Protein AF-A0A382K0E3-F1 (afdb_monomer)

Structure (mmCIF, N/CA/C/O backbone):
data_AF-A0A382K0E3-F1
#
_entry.id   AF-A0A382K0E3-F1
#
loop_
_atom_site.group_PDB
_atom_site.id
_atom_site.type_symbol
_atom_site.label_atom_id
_atom_site.label_alt_id
_atom_site.label_comp_id
_atom_site.label_asym_id
_atom_site.label_entity_id
_atom_site.label_seq_id
_atom_site.pdbx_PDB_ins_code
_atom_site.Cartn_x
_atom_site.Cartn_y
_atom_site.Cartn_z
_atom_site.occupancy
_atom_site.B_iso_or_equiv
_atom_site.auth_seq_id
_atom_site.auth_comp_id
_atom_site.auth_asym_id
_atom_site.auth_atom_id
_atom_site.pdbx_PDB_model_num
ATOM 1 N N . MET A 1 1 ? 30.275 -26.459 -47.313 1.00 46.84 1 MET A N 1
ATOM 2 C CA . MET A 1 1 ? 29.151 -26.748 -46.391 1.00 46.84 1 MET A CA 1
ATOM 3 C C . MET A 1 1 ? 29.326 -26.043 -45.025 1.00 46.84 1 MET A C 1
ATOM 5 O O . MET A 1 1 ? 29.072 -26.650 -44.002 1.00 46.84 1 MET A O 1
ATOM 9 N N . PHE A 1 2 ? 29.728 -24.755 -44.981 1.00 50.00 2 PHE A N 1
ATOM 10 C CA . PHE A 1 2 ? 30.140 -24.066 -43.729 1.00 50.00 2 PHE A CA 1
ATOM 11 C C . PHE A 1 2 ? 29.499 -22.676 -43.482 1.00 50.00 2 PHE A C 1
ATOM 13 O O . PHE A 1 2 ? 29.996 -21.907 -42.669 1.00 50.00 2 PHE A O 1
ATOM 20 N N . PHE A 1 3 ? 28.391 -22.327 -44.149 1.00 52.25 3 PHE A N 1
ATOM 21 C CA . PHE A 1 3 ? 27.782 -20.985 -44.025 1.00 52.25 3 PHE A CA 1
ATOM 22 C C . PHE A 1 3 ? 26.595 -20.871 -43.043 1.00 52.25 3 PHE A C 1
ATOM 24 O O . PHE A 1 3 ? 26.195 -19.759 -42.718 1.00 52.25 3 PHE A O 1
ATOM 31 N N . HIS A 1 4 ? 26.059 -21.978 -42.511 1.00 54.88 4 HIS A N 1
ATOM 32 C CA . HIS A 1 4 ? 24.874 -21.946 -41.632 1.00 54.88 4 HIS A CA 1
ATOM 33 C C . HIS A 1 4 ? 25.181 -21.608 -40.159 1.00 54.88 4 HIS A C 1
ATOM 35 O O . HIS A 1 4 ? 24.298 -21.138 -39.446 1.00 54.88 4 HIS A O 1
ATOM 41 N N . SER A 1 5 ? 26.420 -21.798 -39.687 1.00 60.00 5 SER A N 1
ATOM 42 C CA . SER A 1 5 ? 26.763 -21.602 -38.269 1.00 60.00 5 SER A CA 1
ATOM 43 C C . SER A 1 5 ? 26.868 -20.128 -37.866 1.00 60.00 5 SER A C 1
ATOM 45 O O . SER A 1 5 ? 26.432 -19.767 -36.779 1.00 60.00 5 SER A O 1
ATOM 47 N N . LYS A 1 6 ? 27.382 -19.249 -38.739 1.00 60.78 6 LYS A N 1
ATOM 48 C CA . LYS A 1 6 ? 27.554 -17.812 -38.431 1.00 60.78 6 LYS A CA 1
ATOM 49 C C . LYS A 1 6 ? 26.212 -17.111 -38.191 1.00 60.78 6 LYS A C 1
ATOM 51 O O . LYS A 1 6 ? 26.095 -16.318 -37.262 1.00 60.78 6 LYS A O 1
ATOM 56 N N . ASN A 1 7 ? 25.193 -17.462 -38.976 1.00 70.81 7 ASN A N 1
ATOM 57 C CA . ASN A 1 7 ? 23.841 -16.916 -38.830 1.00 70.81 7 ASN A CA 1
ATOM 58 C C . ASN A 1 7 ? 23.135 -17.482 -37.589 1.00 70.81 7 ASN A C 1
ATOM 60 O O . ASN A 1 7 ? 22.363 -16.773 -36.952 1.00 70.81 7 ASN A O 1
ATOM 64 N N . LEU A 1 8 ? 23.446 -18.726 -37.208 1.00 72.31 8 LEU A N 1
ATOM 65 C CA . LEU A 1 8 ? 22.935 -19.348 -35.988 1.00 72.31 8 LEU A CA 1
ATOM 66 C C . LEU A 1 8 ? 23.506 -18.682 -34.726 1.00 72.31 8 LEU A C 1
ATOM 68 O O . LEU A 1 8 ? 22.748 -18.350 -33.820 1.00 72.31 8 LEU A O 1
ATOM 72 N N . PHE A 1 9 ? 24.815 -18.408 -34.683 1.00 74.62 9 PHE A N 1
ATOM 73 C CA . PHE A 1 9 ? 25.428 -17.673 -33.568 1.00 74.62 9 PHE A CA 1
ATOM 74 C C . PHE A 1 9 ? 24.889 -16.243 -33.448 1.00 74.62 9 PHE A C 1
ATOM 76 O O . PHE A 1 9 ? 24.606 -15.793 -32.339 1.00 74.62 9 PHE A O 1
ATOM 83 N N . ALA A 1 10 ? 24.689 -15.550 -34.574 1.00 78.31 10 ALA A N 1
ATOM 84 C CA . ALA A 1 10 ? 24.082 -14.220 -34.582 1.00 78.31 10 ALA A CA 1
ATOM 85 C C . ALA A 1 10 ? 22.623 -14.244 -34.089 1.00 78.31 10 ALA A C 1
ATOM 87 O O . ALA A 1 10 ? 22.232 -13.389 -33.298 1.00 78.31 10 ALA A O 1
ATOM 88 N N . ALA A 1 11 ? 21.833 -15.245 -34.493 1.00 80.12 11 ALA A N 1
ATOM 89 C CA . ALA A 1 11 ? 20.454 -15.410 -34.035 1.00 80.12 11 ALA A CA 1
ATOM 90 C C . ALA A 1 11 ? 20.365 -15.733 -32.533 1.00 80.12 11 ALA A C 1
ATOM 92 O O . ALA A 1 11 ? 19.509 -15.185 -31.842 1.00 80.12 11 ALA A O 1
ATOM 93 N N . ILE A 1 12 ? 21.272 -16.564 -32.007 1.00 81.38 12 ILE A N 1
ATOM 94 C CA . ILE A 1 12 ? 21.345 -16.872 -30.569 1.00 81.38 12 ILE A CA 1
ATOM 95 C C . ILE A 1 12 ? 21.757 -15.631 -29.768 1.00 81.38 12 ILE A C 1
ATOM 97 O O . ILE A 1 12 ? 21.133 -15.327 -28.752 1.00 81.38 12 ILE A O 1
ATOM 101 N N . ALA A 1 13 ? 22.761 -14.882 -30.233 1.00 81.75 13 ALA A N 1
ATOM 102 C CA . ALA A 1 13 ? 23.192 -13.647 -29.579 1.00 81.75 13 ALA A CA 1
ATOM 103 C C . ALA A 1 13 ? 22.077 -12.586 -29.565 1.00 81.75 13 ALA A C 1
ATOM 105 O O . ALA A 1 13 ? 21.857 -11.934 -28.545 1.00 81.75 13 ALA A O 1
ATOM 106 N N . LEU A 1 14 ? 21.328 -12.458 -30.665 1.00 82.69 14 LEU A N 1
ATOM 107 C CA . LEU A 1 14 ? 20.178 -11.558 -30.752 1.00 82.69 14 LEU A CA 1
ATOM 108 C C . LEU A 1 14 ? 19.029 -12.008 -29.834 1.00 82.69 14 LEU A C 1
ATOM 110 O O . LEU A 1 14 ? 18.450 -11.181 -29.131 1.00 82.69 14 LEU A O 1
ATOM 114 N N . GLY A 1 15 ? 18.737 -13.311 -29.790 1.00 80.25 15 GLY A N 1
ATOM 115 C CA . GLY A 1 15 ? 17.723 -13.885 -28.902 1.00 80.25 15 GLY A CA 1
ATOM 116 C C . GLY A 1 15 ? 18.042 -13.682 -27.416 1.00 80.25 15 GLY A C 1
ATOM 117 O O . GLY A 1 15 ? 17.167 -13.287 -26.648 1.00 80.25 15 GLY A O 1
ATOM 118 N N . LEU A 1 16 ? 19.304 -13.870 -27.015 1.00 77.81 16 LEU A N 1
ATOM 119 C CA . LEU A 1 16 ? 19.767 -13.601 -25.648 1.00 77.81 16 LEU A CA 1
ATOM 120 C C . LEU A 1 16 ? 19.730 -12.103 -25.305 1.00 77.81 16 LEU A C 1
ATOM 122 O O . LEU A 1 16 ? 19.346 -11.741 -24.194 1.00 77.81 16 LEU A O 1
ATOM 126 N N . GLY A 1 17 ? 20.073 -11.226 -26.255 1.00 79.12 17 GLY A N 1
ATOM 127 C CA . GLY A 1 17 ? 19.995 -9.774 -26.069 1.00 79.12 17 GLY A CA 1
ATOM 128 C C . GLY A 1 17 ? 18.564 -9.269 -25.851 1.00 79.12 17 GLY A C 1
ATOM 129 O O . GLY A 1 17 ? 18.334 -8.422 -24.991 1.00 79.12 17 GLY A O 1
ATOM 130 N N . LEU A 1 18 ? 17.587 -9.829 -26.573 1.00 74.19 18 LEU A N 1
ATOM 131 C CA . LEU A 1 18 ? 16.165 -9.499 -26.412 1.00 74.19 18 LEU A CA 1
ATOM 132 C C . LEU A 1 18 ? 15.603 -9.957 -25.057 1.00 74.19 18 LEU A C 1
ATOM 134 O O . LEU A 1 18 ? 14.805 -9.240 -24.456 1.00 74.19 18 LEU A O 1
ATOM 138 N N . ALA A 1 19 ? 16.047 -11.108 -24.541 1.00 65.19 19 ALA A N 1
ATOM 139 C CA . ALA A 1 19 ? 15.622 -11.608 -23.231 1.00 65.19 19 ALA A CA 1
ATOM 140 C C . ALA A 1 19 ? 16.067 -10.697 -22.066 1.00 65.19 19 ALA A C 1
ATOM 142 O O . ALA A 1 19 ? 15.366 -10.597 -21.059 1.00 65.19 19 ALA A O 1
ATOM 143 N N . ALA A 1 20 ? 17.188 -9.982 -22.211 1.00 62.62 20 ALA A N 1
ATOM 144 C CA . ALA A 1 20 ? 17.702 -9.065 -21.191 1.00 62.62 20 ALA A CA 1
ATOM 145 C C . ALA A 1 20 ? 16.883 -7.765 -21.043 1.00 62.62 20 ALA A C 1
ATOM 147 O O . ALA A 1 20 ? 17.056 -7.039 -20.065 1.00 62.62 20 ALA A O 1
ATOM 148 N N . LEU A 1 21 ? 15.976 -7.466 -21.981 1.00 62.56 21 LEU A N 1
ATOM 149 C CA . LEU A 1 21 ? 15.095 -6.292 -21.908 1.00 62.56 21 LEU A CA 1
ATOM 150 C C . LEU A 1 21 ? 13.866 -6.514 -21.010 1.00 62.56 21 LEU A C 1
ATOM 152 O O . LEU A 1 21 ? 13.133 -5.565 -20.727 1.00 62.56 21 LEU A O 1
ATOM 156 N N . GLY A 1 22 ? 13.636 -7.741 -20.531 1.00 61.69 22 GLY A N 1
ATOM 157 C CA . GLY A 1 22 ? 12.565 -8.036 -19.585 1.00 61.69 22 GLY A CA 1
ATOM 158 C C . GLY A 1 22 ? 12.815 -7.378 -18.226 1.00 61.69 22 GLY A C 1
ATOM 159 O O . GLY A 1 22 ? 13.653 -7.830 -17.450 1.00 61.69 22 GLY A O 1
ATOM 160 N N . GLN A 1 23 ? 12.057 -6.329 -17.901 1.00 60.22 23 GLN A N 1
ATOM 161 C CA . GLN A 1 23 ? 12.022 -5.736 -16.559 1.00 60.22 23 GLN A CA 1
ATOM 162 C C . GLN A 1 23 ? 11.216 -6.646 -15.612 1.00 60.22 23 GLN A C 1
ATOM 164 O O . GLN A 1 23 ? 10.084 -6.347 -15.252 1.00 60.22 23 GLN A O 1
ATOM 169 N N . ALA A 1 24 ? 11.791 -7.783 -15.217 1.00 62.59 24 ALA A N 1
ATOM 170 C CA . ALA A 1 24 ? 11.182 -8.751 -14.297 1.00 62.59 24 ALA A CA 1
ATOM 171 C C . ALA A 1 24 ? 11.428 -8.408 -12.812 1.00 62.59 24 ALA A C 1
ATOM 173 O O . ALA A 1 24 ? 11.608 -9.293 -11.977 1.00 62.59 24 ALA A O 1
ATOM 174 N N . ALA A 1 25 ? 11.510 -7.123 -12.466 1.00 71.25 25 ALA A N 1
ATOM 175 C CA . ALA A 1 25 ? 11.746 -6.714 -11.088 1.00 71.25 25 ALA A CA 1
ATOM 176 C C . ALA A 1 25 ? 10.408 -6.572 -10.352 1.00 71.25 25 ALA A C 1
ATOM 178 O O . ALA A 1 25 ? 9.635 -5.664 -10.650 1.00 71.25 25 ALA A O 1
ATOM 179 N N . SER A 1 26 ? 10.150 -7.436 -9.366 1.00 83.81 26 SER A N 1
ATOM 180 C CA . SER A 1 26 ? 8.933 -7.367 -8.548 1.00 83.81 26 SER A CA 1
ATOM 181 C C . SER A 1 26 ? 8.779 -5.992 -7.880 1.00 83.81 26 SER A C 1
ATOM 183 O O . SER A 1 26 ? 9.790 -5.387 -7.480 1.00 83.81 26 SER A O 1
ATOM 185 N N . PRO A 1 27 ? 7.547 -5.472 -7.736 1.00 93.19 27 PRO A N 1
ATOM 186 C CA . PRO A 1 27 ? 7.320 -4.246 -6.984 1.00 93.19 27 PRO A CA 1
ATOM 187 C C . PRO A 1 27 ? 7.811 -4.418 -5.544 1.00 93.19 27 PRO A C 1
ATOM 189 O O . PRO A 1 27 ? 7.708 -5.494 -4.956 1.00 93.19 27 PRO A O 1
ATOM 192 N N . GLY A 1 28 ? 8.405 -3.367 -4.990 1.00 94.38 28 GLY A N 1
ATOM 193 C CA . GLY A 1 28 ? 8.901 -3.348 -3.617 1.00 94.38 28 GLY A CA 1
ATOM 194 C C . GLY A 1 28 ? 8.036 -2.433 -2.769 1.00 94.38 28 GLY A C 1
ATOM 195 O O . GLY A 1 28 ? 7.782 -1.304 -3.178 1.00 94.38 28 GLY A O 1
ATOM 196 N N . LEU A 1 29 ? 7.616 -2.897 -1.593 1.00 96.69 29 LEU A N 1
ATOM 197 C CA . LEU A 1 29 ? 6.999 -2.061 -0.567 1.00 96.69 29 LEU A CA 1
ATOM 198 C C . LEU A 1 29 ? 7.977 -1.933 0.603 1.00 96.69 29 LEU A C 1
ATOM 200 O O . LEU A 1 29 ? 8.374 -2.942 1.177 1.00 96.69 29 LEU A O 1
ATOM 204 N N . SER A 1 30 ? 8.346 -0.703 0.950 1.00 96.56 30 SER A N 1
ATOM 205 C CA . SER A 1 30 ? 9.341 -0.427 1.994 1.00 96.56 30 SER A CA 1
ATOM 206 C C . SER A 1 30 ? 8.738 0.264 3.211 1.00 96.56 30 SER A C 1
ATOM 208 O O . SER A 1 30 ? 9.206 0.059 4.329 1.00 96.56 30 SER A O 1
ATOM 210 N N . LEU A 1 31 ? 7.719 1.107 3.016 1.00 96.88 31 LEU A N 1
ATOM 211 C CA . LEU A 1 31 ? 7.101 1.855 4.107 1.00 96.88 31 LEU A CA 1
ATOM 212 C C . LEU A 1 31 ? 5.612 2.109 3.859 1.00 96.88 31 LEU A C 1
ATOM 214 O O . LEU A 1 31 ? 5.187 2.369 2.733 1.00 96.88 31 LEU A O 1
ATOM 218 N N . VAL A 1 32 ? 4.846 2.085 4.949 1.00 97.50 32 VAL A N 1
ATOM 219 C CA . VAL A 1 32 ? 3.421 2.421 5.006 1.00 97.50 32 VAL A CA 1
ATOM 220 C C . VAL A 1 32 ? 3.246 3.554 6.012 1.00 97.50 32 VAL A C 1
ATOM 222 O O . VAL A 1 32 ? 3.698 3.433 7.152 1.00 97.50 32 VAL A O 1
ATOM 225 N N . LEU A 1 33 ? 2.630 4.661 5.600 1.00 97.50 33 LEU A N 1
ATOM 226 C CA . LEU A 1 33 ? 2.386 5.828 6.448 1.00 97.50 33 LEU A CA 1
ATOM 227 C C . LEU A 1 33 ? 0.943 6.328 6.285 1.00 97.50 33 LEU A C 1
ATOM 229 O O . LEU A 1 33 ? 0.528 6.540 5.156 1.00 97.50 33 LEU A O 1
ATOM 233 N N . PRO A 1 34 ? 0.203 6.600 7.369 1.00 96.75 34 PRO A N 1
ATOM 234 C CA . PRO A 1 34 ? 0.544 6.266 8.748 1.00 96.75 34 PRO A CA 1
ATOM 235 C C . PRO A 1 34 ? 0.597 4.741 8.960 1.00 96.75 34 PRO A C 1
ATOM 237 O O . PRO A 1 34 ? -0.009 3.974 8.220 1.00 96.75 34 PRO A O 1
ATOM 240 N N . ARG A 1 35 ? 1.329 4.291 9.989 1.00 93.94 35 ARG A N 1
ATOM 241 C CA . ARG A 1 35 ? 1.454 2.858 10.337 1.00 93.94 35 ARG A CA 1
ATOM 242 C C . ARG A 1 35 ? 0.249 2.290 11.098 1.00 93.94 35 ARG A C 1
ATOM 244 O O . ARG A 1 35 ? 0.261 1.129 11.485 1.00 93.94 35 ARG A O 1
ATOM 251 N N . GLY A 1 36 ? -0.770 3.103 11.338 1.00 94.62 36 GLY A N 1
ATOM 252 C CA . GLY A 1 36 ? -1.972 2.710 12.055 1.00 94.62 36 GLY A CA 1
ATOM 253 C C . GLY A 1 36 ? -3.124 3.646 11.732 1.00 94.62 36 GLY A C 1
ATOM 254 O O . GLY A 1 36 ? -2.923 4.747 11.216 1.00 94.62 36 GLY A O 1
ATOM 255 N N . GLY A 1 37 ? -4.330 3.194 12.052 1.00 95.56 37 GLY A N 1
ATOM 256 C CA . GLY A 1 37 ? -5.564 3.933 11.837 1.00 95.56 37 GLY A CA 1
ATOM 257 C C . GLY A 1 37 ? -6.601 3.590 12.897 1.00 95.56 37 GLY A C 1
ATOM 258 O O . GLY A 1 37 ? -6.505 2.573 13.585 1.00 95.56 37 GLY A O 1
ATOM 259 N N . GLN A 1 38 ? -7.586 4.469 13.046 1.00 97.62 38 GLN A N 1
ATOM 260 C CA . GLN A 1 38 ? -8.698 4.270 13.967 1.00 97.62 38 GLN A CA 1
ATOM 261 C C . GLN A 1 38 ? -9.784 3.414 13.301 1.00 97.62 38 GLN A C 1
ATOM 263 O O . GLN A 1 38 ? -10.096 3.591 12.129 1.00 97.62 38 GLN A O 1
ATOM 268 N N . ARG A 1 39 ? -10.399 2.495 14.049 1.00 97.88 39 ARG A N 1
ATOM 269 C CA . ARG A 1 39 ? -11.568 1.747 13.560 1.00 97.88 39 ARG A CA 1
ATOM 270 C C . ARG A 1 39 ? -12.743 2.681 13.295 1.00 97.88 39 ARG A C 1
ATOM 272 O O . ARG A 1 39 ? -12.952 3.636 14.041 1.00 97.88 39 ARG A O 1
ATOM 279 N N . GLY A 1 40 ? -13.530 2.372 12.271 1.00 98.00 40 GLY A N 1
ATOM 280 C CA . GLY A 1 40 ? -14.676 3.186 11.872 1.00 98.00 40 GLY A CA 1
ATOM 281 C C . GLY A 1 40 ? -14.286 4.511 11.214 1.00 98.00 40 GLY A C 1
ATOM 282 O O . GLY A 1 40 ? -15.130 5.396 11.107 1.00 98.00 40 GLY A O 1
ATOM 283 N N . SER A 1 41 ? -13.028 4.672 10.792 1.00 98.19 41 SER A N 1
ATOM 284 C CA . SER A 1 41 ? -12.564 5.861 10.078 1.00 98.19 41 SER A CA 1
ATOM 285 C C . SER A 1 41 ? -12.044 5.517 8.684 1.00 98.19 41 SER A C 1
ATOM 287 O O . SER A 1 41 ? -11.815 4.357 8.339 1.00 98.19 41 SER A O 1
ATOM 289 N N . THR A 1 42 ? -11.889 6.549 7.856 1.00 98.19 42 THR A N 1
ATOM 290 C CA . THR A 1 42 ? -11.176 6.454 6.580 1.00 98.19 42 THR A CA 1
ATOM 291 C C . THR A 1 42 ? -9.845 7.171 6.719 1.00 98.19 42 THR A C 1
ATOM 293 O O . THR A 1 42 ? -9.797 8.289 7.232 1.00 98.19 42 THR A O 1
ATOM 296 N N . VAL A 1 43 ? -8.772 6.529 6.267 1.00 97.88 43 VAL A N 1
ATOM 297 C CA . VAL A 1 43 ? -7.405 7.039 6.380 1.00 97.88 43 VAL A CA 1
ATOM 298 C C . VAL A 1 43 ? -6.774 7.095 4.994 1.00 97.88 43 VAL A C 1
ATOM 300 O O . VAL A 1 43 ? -6.871 6.138 4.224 1.00 97.88 43 VAL A O 1
ATOM 303 N N . GLU A 1 44 ? -6.113 8.211 4.686 1.00 98.19 44 GLU A N 1
ATOM 304 C CA . GLU A 1 44 ? -5.203 8.287 3.545 1.00 98.19 44 GLU A CA 1
ATOM 305 C C . GLU A 1 44 ? -3.884 7.607 3.923 1.00 98.19 44 GLU A C 1
ATOM 307 O O . GLU A 1 44 ? -3.185 8.032 4.845 1.00 98.19 44 GLU A O 1
ATOM 312 N N . VAL A 1 45 ? -3.555 6.535 3.213 1.00 98.25 45 VAL A N 1
ATOM 313 C CA . VAL A 1 45 ? -2.340 5.751 3.400 1.00 98.25 45 VAL A CA 1
ATOM 314 C C . VAL A 1 45 ? -1.405 5.993 2.227 1.00 98.25 45 VAL A C 1
ATOM 316 O O . VAL A 1 45 ? -1.742 5.763 1.067 1.00 98.25 45 VAL A O 1
ATOM 319 N N . ARG A 1 46 ? -0.192 6.428 2.545 1.00 98.25 46 ARG A N 1
ATOM 320 C CA . ARG A 1 46 ? 0.934 6.551 1.633 1.00 98.25 46 ARG A CA 1
ATOM 321 C C . ARG A 1 46 ? 1.818 5.319 1.715 1.00 98.25 46 ARG A C 1
ATOM 323 O O . ARG A 1 46 ? 2.368 4.994 2.767 1.00 98.25 46 ARG A O 1
ATOM 330 N N . PHE A 1 47 ? 2.015 4.697 0.567 1.00 98.25 47 PHE A N 1
ATOM 331 C CA . PHE A 1 47 ? 2.960 3.616 0.367 1.00 98.25 47 PHE A CA 1
ATOM 332 C C . PHE A 1 47 ? 4.215 4.144 -0.316 1.00 98.25 47 PHE A C 1
ATOM 334 O O . PHE A 1 47 ? 4.124 4.922 -1.265 1.00 98.25 47 PHE A O 1
ATOM 341 N N . ILE A 1 48 ? 5.383 3.718 0.160 1.00 97.94 48 ILE A N 1
ATOM 342 C CA . ILE A 1 48 ? 6.687 4.096 -0.394 1.00 97.94 48 ILE A CA 1
ATOM 343 C C . ILE A 1 48 ? 7.475 2.824 -0.698 1.00 97.94 48 ILE A C 1
ATOM 345 O O . ILE A 1 48 ? 7.542 1.915 0.134 1.00 97.94 48 ILE A O 1
ATOM 349 N N . GLY A 1 49 ? 8.097 2.769 -1.872 1.00 95.94 49 GLY A N 1
ATOM 350 C CA . GLY A 1 49 ? 8.876 1.619 -2.307 1.00 95.94 49 GLY A CA 1
ATOM 351 C C . GLY A 1 49 ? 9.430 1.773 -3.720 1.00 95.94 49 GLY A C 1
ATOM 352 O O . GLY A 1 49 ? 9.847 2.858 -4.114 1.00 95.94 49 GLY A O 1
ATOM 353 N N . ASP A 1 50 ? 9.447 0.693 -4.494 1.00 94.31 50 ASP A N 1
ATOM 354 C CA . ASP A 1 50 ? 9.982 0.672 -5.856 1.00 94.31 50 ASP A CA 1
ATOM 355 C C . ASP A 1 50 ? 8.971 0.068 -6.829 1.00 94.31 50 ASP A C 1
ATOM 357 O O . ASP A 1 50 ? 8.314 -0.921 -6.509 1.00 94.31 50 ASP A O 1
ATOM 361 N N . ARG A 1 51 ? 8.910 0.627 -8.047 1.00 93.06 51 ARG A N 1
ATOM 362 C CA . ARG A 1 51 ? 8.056 0.142 -9.149 1.00 93.06 51 ARG A CA 1
ATOM 363 C C . ARG A 1 51 ? 6.570 0.107 -8.760 1.00 93.06 51 ARG A C 1
ATOM 365 O O . ARG A 1 51 ? 5.897 -0.894 -8.949 1.00 93.06 51 ARG A O 1
ATOM 372 N N . LEU A 1 52 ? 6.076 1.218 -8.205 1.00 95.00 52 LEU A N 1
ATOM 373 C CA . LEU A 1 52 ? 4.673 1.385 -7.789 1.00 95.00 52 LEU A CA 1
ATOM 374 C C . LEU A 1 52 ? 3.846 2.213 -8.789 1.00 95.00 52 LEU A C 1
ATOM 376 O O . LEU A 1 52 ? 2.687 2.522 -8.531 1.00 95.00 52 LEU A O 1
ATOM 380 N N . GLY A 1 53 ? 4.441 2.606 -9.921 1.00 93.50 53 GLY A N 1
ATOM 381 C CA . GLY A 1 53 ? 3.832 3.514 -10.900 1.00 93.50 53 GLY A CA 1
ATOM 382 C C . GLY A 1 53 ? 2.584 2.967 -11.602 1.00 93.50 53 GLY A C 1
ATOM 383 O O . GLY A 1 53 ? 1.842 3.735 -12.202 1.00 93.50 53 GLY A O 1
ATOM 384 N N . ASP A 1 54 ? 2.351 1.662 -11.520 1.00 93.12 54 ASP A N 1
ATOM 385 C CA . ASP A 1 54 ? 1.238 0.915 -12.106 1.00 93.12 54 ASP A CA 1
ATOM 386 C C . ASP A 1 54 ? 0.443 0.147 -11.033 1.00 93.12 54 ASP A C 1
ATOM 388 O O . ASP A 1 54 ? -0.119 -0.917 -11.310 1.00 93.12 54 ASP A O 1
ATOM 392 N N . VAL A 1 55 ? 0.424 0.656 -9.796 1.00 96.62 55 VAL A N 1
ATOM 393 C CA . VAL A 1 55 ? -0.345 0.075 -8.688 1.00 96.62 55 VAL A CA 1
ATOM 394 C C . VAL A 1 55 ? -1.842 0.035 -8.996 1.00 96.62 55 VAL A C 1
ATOM 396 O O . VAL A 1 55 ? -2.390 0.942 -9.624 1.00 96.62 55 VAL A O 1
ATOM 399 N N . ARG A 1 56 ? -2.505 -1.035 -8.555 1.00 95.88 56 ARG A N 1
ATOM 400 C CA . ARG A 1 56 ? -3.930 -1.282 -8.813 1.00 95.88 56 ARG A CA 1
ATOM 401 C C . ARG A 1 56 ? -4.725 -1.588 -7.559 1.00 95.88 56 ARG A C 1
ATOM 403 O O . ARG A 1 56 ? -5.892 -1.225 -7.488 1.00 95.88 56 ARG A O 1
ATOM 410 N N . GLU A 1 57 ? -4.114 -2.263 -6.592 1.00 96.62 57 GLU A N 1
ATOM 411 C CA . GLU A 1 57 ? -4.839 -2.790 -5.441 1.00 96.62 57 GLU A CA 1
ATOM 412 C C . GLU A 1 57 ? -3.928 -2.914 -4.215 1.00 96.62 57 GLU A C 1
ATOM 414 O O . GLU A 1 57 ? -2.714 -3.114 -4.332 1.00 96.62 57 GLU A O 1
ATOM 419 N N . VAL A 1 58 ? -4.538 -2.812 -3.031 1.00 97.62 58 VAL A N 1
ATOM 420 C CA . VAL A 1 58 ? -3.937 -3.239 -1.764 1.00 97.62 58 VAL A CA 1
ATOM 421 C C . VAL A 1 58 ? -4.584 -4.556 -1.358 1.00 97.62 58 VAL A C 1
ATOM 423 O O . VAL A 1 58 ? -5.775 -4.601 -1.059 1.00 97.62 58 VAL A O 1
ATOM 426 N N . LEU A 1 59 ? -3.789 -5.617 -1.320 1.00 96.75 59 LEU A N 1
ATOM 427 C CA . LEU A 1 59 ? -4.215 -6.932 -0.870 1.00 96.75 59 LEU A CA 1
ATOM 428 C C . LEU A 1 59 ? -4.036 -7.028 0.647 1.00 96.75 59 LEU A C 1
ATOM 430 O O . LEU A 1 59 ? -2.903 -7.029 1.125 1.00 96.75 59 LEU A O 1
ATOM 434 N N . PHE A 1 60 ? -5.129 -7.158 1.395 1.00 96.56 60 PHE A N 1
ATOM 435 C CA . PHE A 1 60 ? -5.103 -7.406 2.840 1.00 96.56 60 PHE A CA 1
ATOM 436 C C . PHE A 1 60 ? -5.276 -8.896 3.153 1.00 96.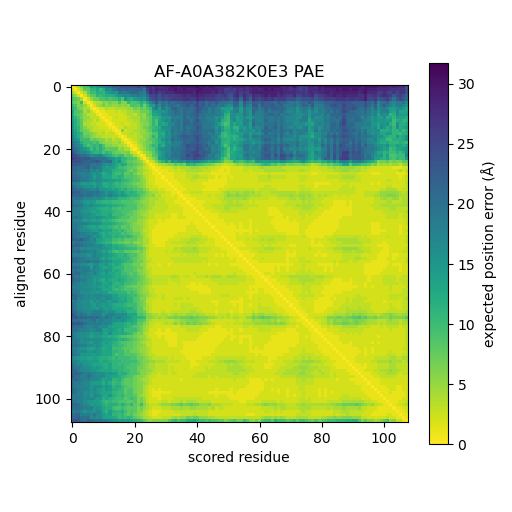56 60 PHE A C 1
ATOM 438 O O . PHE A 1 60 ? -6.102 -9.575 2.551 1.00 96.56 60 PHE A O 1
ATOM 445 N N . TYR A 1 61 ? -4.533 -9.400 4.142 1.00 96.19 61 TYR A N 1
ATOM 446 C CA . TYR A 1 61 ? -4.641 -10.797 4.606 1.00 96.19 61 TYR A CA 1
ATOM 447 C C . TYR A 1 61 ? -5.714 -11.012 5.682 1.00 96.19 61 TYR A C 1
ATOM 449 O O . TYR A 1 61 ? -5.916 -12.126 6.159 1.00 96.19 61 TYR A O 1
ATOM 457 N N . SER A 1 62 ? -6.390 -9.942 6.083 1.00 96.06 62 SER A N 1
ATOM 458 C C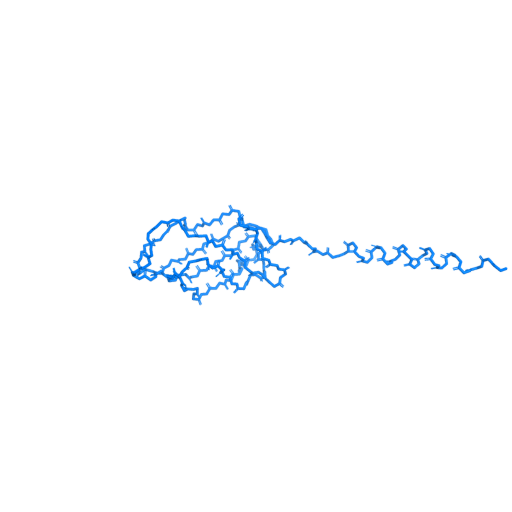A . SER A 1 62 ? -7.428 -9.930 7.107 1.00 96.06 62 SER A CA 1
ATOM 459 C C . SER A 1 62 ? -8.615 -9.094 6.632 1.00 96.06 62 SER A C 1
ATOM 461 O O . SER A 1 62 ? -8.397 -8.093 5.944 1.00 96.06 62 SER A O 1
ATOM 463 N N . PRO A 1 63 ? -9.848 -9.439 7.033 1.00 96.81 63 PRO A N 1
ATOM 464 C CA . PRO A 1 63 ? -11.021 -8.620 6.744 1.00 96.81 63 PRO A CA 1
ATOM 465 C C . PRO A 1 63 ? -10.980 -7.288 7.512 1.00 96.81 63 PRO A C 1
ATOM 467 O O . PRO A 1 63 ? -10.159 -7.102 8.410 1.00 96.81 63 PRO A O 1
ATOM 470 N N . GLY A 1 64 ? -11.904 -6.380 7.184 1.00 97.31 64 GLY A N 1
ATOM 471 C CA . GLY A 1 64 ? -12.092 -5.112 7.903 1.00 97.31 64 GLY A CA 1
ATOM 472 C C . GLY A 1 64 ? -11.531 -3.873 7.202 1.00 97.31 64 GLY A C 1
ATOM 473 O O . GLY A 1 64 ? -11.640 -2.777 7.747 1.00 97.31 64 GLY A O 1
ATOM 474 N N . PHE A 1 65 ? -10.985 -4.022 5.992 1.00 98.06 65 PHE A N 1
ATOM 475 C CA . 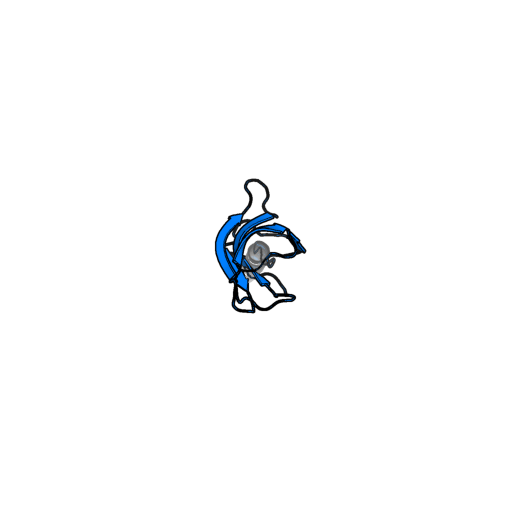PHE A 1 65 ? -10.441 -2.925 5.190 1.00 98.06 65 PHE A CA 1
ATOM 476 C C . PHE A 1 65 ? -11.145 -2.841 3.840 1.00 98.06 65 PHE A C 1
ATOM 478 O O . PHE A 1 65 ? -11.292 -3.849 3.150 1.00 98.06 65 PHE A O 1
ATOM 485 N N . ALA A 1 66 ? -11.542 -1.634 3.447 1.00 97.81 66 ALA A N 1
ATOM 486 C CA . ALA A 1 66 ? -12.081 -1.347 2.124 1.00 97.81 66 ALA A CA 1
ATOM 487 C C . ALA A 1 66 ? -11.241 -0.255 1.455 1.00 97.81 66 ALA A C 1
ATOM 489 O O . ALA A 1 66 ? -11.199 0.886 1.921 1.00 97.81 66 ALA A O 1
ATOM 490 N N . VAL A 1 67 ? -10.568 -0.604 0.357 1.00 97.88 67 VAL A N 1
ATOM 491 C CA . VAL A 1 67 ? -9.790 0.345 -0.448 1.00 97.88 67 VAL A CA 1
ATOM 492 C C . VAL A 1 67 ? -10.754 1.093 -1.3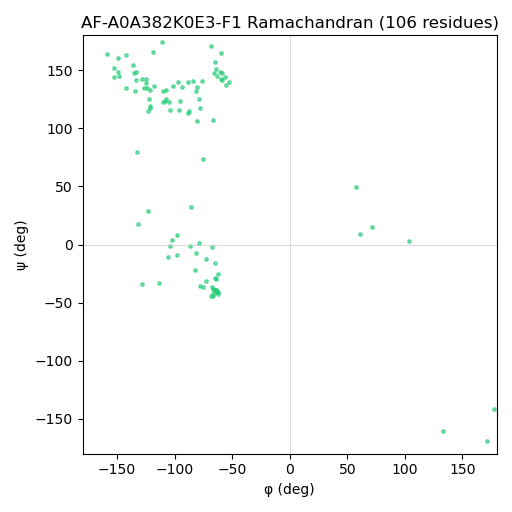61 1.00 97.88 67 VAL A C 1
ATOM 494 O O . VAL A 1 67 ? -11.264 0.537 -2.327 1.00 97.88 67 VAL A O 1
ATOM 497 N N . GLN A 1 68 ? -11.025 2.355 -1.044 1.00 97.31 68 GLN A N 1
ATOM 498 C CA . GLN A 1 68 ? -11.931 3.198 -1.829 1.00 97.31 68 GLN A CA 1
ATOM 499 C C . GLN A 1 68 ? -11.253 3.720 -3.096 1.00 97.31 68 GLN A C 1
ATOM 501 O O . GLN A 1 68 ? -11.886 3.875 -4.137 1.00 97.31 68 GLN A O 1
ATOM 506 N N . LYS A 1 69 ? -9.956 4.016 -2.995 1.00 97.50 69 LYS A N 1
ATOM 507 C CA . LYS A 1 69 ? -9.135 4.516 -4.095 1.00 97.50 69 LYS A CA 1
ATOM 508 C C . LYS A 1 69 ? -7.691 4.113 -3.857 1.00 97.50 69 LYS A C 1
ATOM 510 O O . LYS A 1 69 ? -7.248 4.144 -2.713 1.00 97.50 69 LYS A O 1
ATOM 515 N N . ILE A 1 70 ? -6.962 3.802 -4.922 1.00 97.69 70 ILE A N 1
ATOM 516 C CA . ILE A 1 70 ? -5.504 3.725 -4.915 1.00 97.69 70 ILE A CA 1
ATOM 517 C C . ILE A 1 70 ? -4.961 4.265 -6.233 1.00 97.69 70 ILE A C 1
ATOM 519 O O . ILE A 1 70 ? -5.489 3.958 -7.299 1.00 97.69 70 ILE A O 1
ATOM 523 N N . GLU A 1 71 ? -3.928 5.095 -6.155 1.00 97.00 71 GLU A N 1
ATOM 524 C CA . GLU A 1 71 ? -3.284 5.672 -7.329 1.00 97.00 71 GLU A CA 1
ATOM 525 C C . GLU A 1 71 ? -1.787 5.919 -7.092 1.00 97.00 71 GLU A C 1
ATOM 527 O O . GLU A 1 71 ? -1.366 6.206 -5.965 1.00 97.00 71 GLU A O 1
ATOM 532 N N . PRO A 1 72 ? -0.955 5.820 -8.142 1.00 96.69 72 PRO A N 1
ATOM 533 C CA . PRO A 1 72 ? 0.433 6.248 -8.070 1.00 96.69 72 PRO A CA 1
ATOM 534 C C . PRO A 1 72 ? 0.510 7.766 -7.879 1.00 96.69 72 PRO A C 1
ATOM 536 O O . PRO A 1 72 ? -0.307 8.522 -8.410 1.00 96.69 72 PRO A O 1
ATOM 539 N N . VAL A 1 73 ? 1.534 8.239 -7.171 1.00 95.62 73 VAL A N 1
ATOM 540 C CA . VAL A 1 73 ? 1.745 9.681 -7.011 1.00 95.62 73 VAL A CA 1
ATOM 541 C C . VAL A 1 73 ? 2.392 10.254 -8.283 1.00 95.62 73 VAL A C 1
ATOM 543 O O . VAL A 1 73 ? 3.469 9.797 -8.689 1.00 95.62 73 VAL A O 1
ATOM 546 N N . PRO A 1 74 ? 1.801 11.283 -8.924 1.00 92.25 74 PRO A N 1
ATOM 547 C CA . PRO A 1 74 ? 2.361 11.879 -10.132 1.00 92.25 74 PRO A CA 1
ATOM 548 C C . PRO A 1 74 ? 3.802 12.356 -9.929 1.00 92.25 74 PRO A C 1
ATOM 550 O O . PRO A 1 74 ? 4.130 12.973 -8.916 1.00 92.25 74 PRO A O 1
ATOM 553 N N . LYS A 1 75 ? 4.670 12.090 -10.914 1.00 90.75 75 LYS A N 1
ATOM 554 C CA . LYS A 1 75 ? 6.114 12.413 -10.882 1.00 90.75 75 LYS A CA 1
ATOM 555 C C . LYS A 1 75 ? 6.902 11.722 -9.754 1.00 90.75 75 LYS A C 1
ATOM 557 O O . LYS A 1 75 ? 8.080 12.021 -9.570 1.00 90.75 75 LYS A O 1
ATOM 562 N N . LYS A 1 76 ? 6.291 10.777 -9.032 1.00 92.50 76 LYS A N 1
ATOM 563 C CA . LYS A 1 76 ? 6.915 10.003 -7.957 1.00 92.50 76 LYS A CA 1
ATOM 564 C C . LYS A 1 76 ? 6.614 8.507 -8.122 1.00 92.50 76 LYS A C 1
ATOM 566 O O . LYS A 1 76 ? 5.787 7.958 -7.402 1.00 92.50 76 LYS A O 1
ATOM 571 N N . PRO A 1 77 ? 7.329 7.798 -9.014 1.00 86.69 77 PRO A N 1
ATOM 572 C CA . PRO A 1 77 ? 7.046 6.392 -9.357 1.00 86.69 77 PRO A CA 1
ATOM 573 C C . PRO A 1 77 ? 7.302 5.384 -8.215 1.00 86.69 77 PRO A C 1
ATOM 575 O O . PRO A 1 77 ? 7.109 4.179 -8.377 1.00 86.69 77 PRO A O 1
ATOM 578 N N . LYS A 1 78 ? 7.784 5.883 -7.075 1.00 95.56 78 LYS A N 1
ATOM 579 C CA . LYS A 1 78 ? 8.104 5.157 -5.845 1.00 95.56 78 LYS A CA 1
ATOM 580 C C . LYS A 1 78 ? 7.061 5.354 -4.745 1.00 95.56 78 LYS A C 1
ATOM 582 O O . LYS A 1 78 ? 7.227 4.811 -3.659 1.00 95.56 78 LYS A O 1
ATOM 587 N N . GLU A 1 79 ? 6.026 6.153 -4.995 1.00 97.44 79 GLU A N 1
ATOM 588 C CA . GLU A 1 79 ? 4.976 6.452 -4.025 1.00 97.44 79 GLU A CA 1
ATOM 589 C C . GLU A 1 79 ? 3.596 6.124 -4.612 1.00 97.44 79 GLU A C 1
ATOM 591 O O . GLU A 1 79 ? 3.331 6.378 -5.789 1.00 97.44 79 GLU A O 1
ATOM 596 N N . ALA A 1 80 ? 2.707 5.605 -3.770 1.00 97.88 80 ALA A N 1
ATOM 597 C CA . ALA A 1 80 ? 1.288 5.433 -4.063 1.00 97.88 80 ALA A CA 1
ATOM 598 C C . ALA A 1 80 ? 0.449 5.941 -2.887 1.00 97.88 80 ALA A C 1
ATOM 600 O O . ALA A 1 80 ? 0.879 5.858 -1.735 1.00 97.88 80 ALA A O 1
ATOM 601 N N . LEU A 1 81 ? -0.739 6.463 -3.175 1.00 98.19 81 LEU A N 1
ATOM 602 C CA . LEU A 1 81 ? -1.704 6.920 -2.177 1.00 98.19 81 LEU A CA 1
ATOM 603 C C . LEU A 1 81 ? -2.974 6.091 -2.287 1.00 98.19 81 LEU A C 1
ATOM 605 O O . LEU A 1 81 ? -3.458 5.843 -3.391 1.00 98.19 81 LEU A O 1
ATOM 609 N N . ALA A 1 82 ? -3.517 5.683 -1.145 1.00 98.31 82 ALA A N 1
ATOM 610 C CA . ALA A 1 82 ? -4.785 4.985 -1.072 1.00 98.31 82 ALA A CA 1
ATOM 611 C C . ALA A 1 82 ? -5.684 5.554 0.019 1.00 98.31 82 ALA A C 1
ATOM 613 O O . ALA A 1 82 ? -5.226 5.866 1.112 1.00 98.31 82 ALA A O 1
ATOM 614 N N . MET A 1 83 ? -6.981 5.620 -0.260 1.00 98.31 83 MET A N 1
ATOM 615 C CA . MET A 1 83 ? -8.006 5.927 0.734 1.00 98.31 83 MET A CA 1
ATOM 616 C C . MET A 1 83 ? -8.590 4.615 1.236 1.00 98.31 83 MET A C 1
ATOM 618 O O . MET A 1 83 ? -9.188 3.869 0.458 1.00 98.31 83 MET A O 1
ATOM 622 N N . ILE A 1 84 ? -8.399 4.319 2.519 1.00 98.31 84 ILE A N 1
ATOM 623 C CA . ILE A 1 84 ? -8.763 3.028 3.106 1.00 98.31 84 ILE A CA 1
ATOM 624 C C . ILE A 1 84 ? -9.752 3.256 4.243 1.00 98.31 84 ILE A C 1
ATOM 626 O O . ILE A 1 84 ? -9.427 3.908 5.235 1.00 98.31 84 ILE A O 1
ATOM 630 N N . ALA A 1 85 ? -10.961 2.716 4.101 1.00 98.19 85 ALA A N 1
ATOM 631 C CA . ALA A 1 85 ? -11.922 2.634 5.193 1.00 98.19 85 ALA A CA 1
ATOM 632 C C . ALA A 1 85 ? -11.608 1.430 6.079 1.00 98.19 85 ALA A C 1
ATOM 634 O O . ALA A 1 85 ? -11.433 0.315 5.584 1.00 98.19 85 ALA A O 1
ATOM 635 N N . ILE A 1 86 ? -11.582 1.667 7.387 1.00 98.44 86 ILE A N 1
ATOM 636 C CA . ILE A 1 86 ? -11.393 0.654 8.420 1.00 98.44 86 ILE A CA 1
ATOM 637 C C . ILE A 1 86 ? -12.750 0.415 9.076 1.00 98.44 86 ILE A C 1
ATOM 639 O O . ILE A 1 86 ? -13.364 1.343 9.605 1.00 98.44 86 ILE A O 1
ATOM 643 N N . ALA A 1 87 ? -13.225 -0.826 9.058 1.00 98.44 87 ALA A N 1
ATOM 644 C CA . ALA A 1 87 ? -14.500 -1.191 9.662 1.00 98.44 87 ALA A CA 1
ATOM 645 C C . ALA A 1 87 ? -14.508 -0.903 11.177 1.00 98.44 87 ALA A C 1
ATOM 647 O O . ALA A 1 87 ? -13.475 -0.972 11.850 1.00 98.44 87 ALA A O 1
ATOM 648 N N . ALA A 1 88 ? -15.675 -0.565 11.730 1.00 98.19 88 ALA A N 1
ATOM 649 C CA . ALA A 1 88 ? -15.820 -0.240 13.155 1.00 98.19 88 ALA A CA 1
ATOM 650 C C . ALA A 1 88 ? -15.510 -1.441 14.071 1.00 98.19 88 ALA A C 1
ATOM 652 O O . ALA A 1 88 ? -15.011 -1.272 15.185 1.00 98.19 88 ALA A O 1
ATOM 653 N N . ASP A 1 89 ? -15.763 -2.646 13.572 1.00 97.12 89 ASP A N 1
ATOM 654 C CA . ASP A 1 89 ? -15.545 -3.940 14.214 1.00 97.12 89 ASP A CA 1
ATOM 655 C C . ASP A 1 89 ? -14.233 -4.619 13.786 1.00 97.12 89 ASP A C 1
ATOM 657 O O . ASP A 1 89 ? -13.983 -5.758 14.178 1.00 97.12 89 ASP A O 1
ATOM 661 N N . CYS A 1 90 ? -13.366 -3.929 13.029 1.00 97.56 90 CYS A N 1
ATOM 662 C CA . CYS A 1 90 ? -12.065 -4.466 12.635 1.00 97.56 90 CYS A CA 1
ATOM 663 C C . CYS A 1 90 ? -11.288 -4.960 13.869 1.00 97.56 90 CYS A C 1
ATOM 665 O O . CYS A 1 90 ? -11.303 -4.324 14.933 1.00 97.56 90 CYS A O 1
ATOM 667 N N . ALA A 1 91 ? -10.604 -6.098 13.729 1.00 97.06 91 ALA A N 1
ATOM 668 C CA . ALA A 1 91 ? -9.730 -6.600 14.780 1.00 97.06 91 ALA A CA 1
ATOM 669 C C . ALA A 1 91 ? -8.639 -5.562 15.097 1.00 97.06 91 ALA A C 1
ATOM 671 O O . ALA A 1 91 ? -8.230 -4.791 14.233 1.00 97.06 91 ALA A O 1
ATOM 672 N N . LEU A 1 92 ? -8.205 -5.509 16.356 1.00 96.50 92 LEU A N 1
ATOM 673 C CA . LEU A 1 92 ? -7.093 -4.658 16.768 1.00 96.50 92 LEU A CA 1
ATOM 674 C C . LEU A 1 92 ? -5.780 -5.420 16.600 1.00 96.50 92 LEU A C 1
ATOM 676 O O . LEU A 1 92 ? -5.700 -6.595 16.956 1.00 96.50 92 LEU A O 1
ATOM 680 N N . GLY A 1 93 ? -4.744 -4.729 16.133 1.00 95.75 93 GLY A N 1
ATOM 681 C CA . GLY A 1 93 ? -3.401 -5.283 16.010 1.00 95.75 93 GLY A CA 1
ATOM 682 C C . GLY A 1 93 ? -2.764 -4.978 14.661 1.00 95.75 93 GLY A C 1
ATOM 683 O O . GLY A 1 93 ? -3.149 -4.038 13.966 1.00 95.75 93 GLY A O 1
ATOM 684 N N . GLU A 1 94 ? -1.750 -5.768 14.321 1.00 95.50 94 GLU A N 1
ATOM 685 C CA . GLU A 1 94 ? -1.066 -5.682 13.036 1.00 95.50 94 GL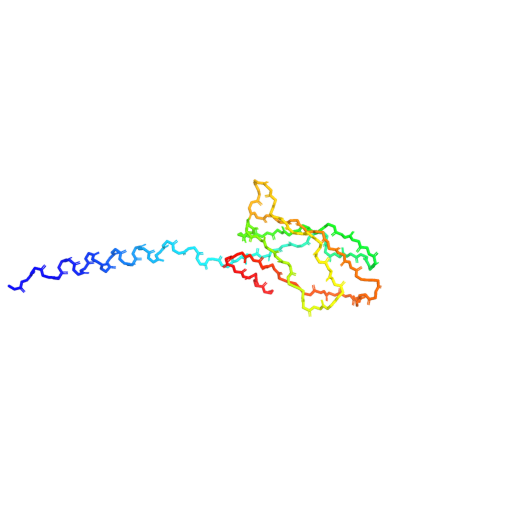U A CA 1
ATOM 686 C C . GLU A 1 94 ? -1.866 -6.405 11.948 1.00 95.50 94 GLU A C 1
ATOM 688 O O . GLU A 1 94 ? -2.309 -7.541 12.125 1.00 95.50 94 GLU A O 1
ATOM 693 N N . HIS A 1 95 ? -1.989 -5.758 10.792 1.00 95.75 95 HIS A N 1
ATOM 694 C CA . HIS A 1 95 ? -2.628 -6.318 9.612 1.00 95.75 95 HIS A CA 1
ATOM 695 C C . HIS A 1 95 ? -1.637 -6.329 8.459 1.00 95.75 95 HIS A C 1
ATOM 697 O O . HIS A 1 95 ? -1.139 -5.285 8.037 1.00 95.75 95 HIS A O 1
ATOM 703 N N . LYS A 1 96 ? -1.350 -7.525 7.944 1.00 95.94 96 LYS A N 1
ATOM 704 C CA . LYS A 1 96 ? -0.440 -7.688 6.813 1.00 95.94 96 LYS A CA 1
ATOM 705 C C . LYS A 1 96 ? -1.136 -7.293 5.521 1.00 95.94 96 LYS A C 1
ATOM 707 O O . LYS A 1 96 ? -2.302 -7.635 5.300 1.00 95.94 96 LYS A O 1
ATOM 712 N N . LEU A 1 97 ? -0.383 -6.635 4.651 1.00 96.62 97 LEU A N 1
ATOM 713 C CA . LEU A 1 97 ? -0.839 -6.238 3.331 1.00 96.62 97 LEU A CA 1
ATOM 714 C C . LEU A 1 97 ? 0.269 -6.379 2.295 1.00 96.62 97 LEU A C 1
ATOM 716 O O . LEU A 1 97 ? 1.450 -6.449 2.636 1.00 96.62 97 LEU A O 1
ATOM 720 N N . ARG A 1 98 ? -0.125 -6.385 1.026 1.00 97.06 98 ARG A N 1
ATOM 721 C CA . ARG A 1 98 ? 0.767 -6.288 -0.130 1.00 97.06 98 ARG A CA 1
ATOM 722 C C . ARG A 1 98 ? 0.195 -5.325 -1.153 1.00 97.06 98 ARG A C 1
ATOM 724 O O . ARG A 1 98 ? -1.017 -5.142 -1.230 1.00 97.06 98 ARG A O 1
ATOM 731 N N . LEU A 1 99 ? 1.069 -4.744 -1.963 1.00 97.12 99 LEU A N 1
ATOM 732 C CA . LEU A 1 99 ? 0.649 -3.988 -3.135 1.00 97.12 99 LEU A CA 1
ATOM 733 C C . LEU A 1 99 ? 0.637 -4.885 -4.362 1.00 97.12 99 LEU A C 1
ATOM 735 O O . LEU A 1 99 ? 1.580 -5.643 -4.600 1.00 97.12 99 LEU A O 1
ATOM 739 N N . VAL A 1 100 ? -0.425 -4.755 -5.147 1.00 96.06 100 VAL A N 1
ATOM 740 C CA . VAL A 1 100 ? -0.563 -5.394 -6.452 1.00 96.06 100 VAL A CA 1
ATOM 741 C C . VAL A 1 100 ? -0.421 -4.316 -7.516 1.00 96.06 100 VAL A C 1
ATOM 743 O O . VAL A 1 100 ? -1.133 -3.306 -7.504 1.00 96.06 100 VAL A O 1
ATOM 746 N N . THR A 1 101 ? 0.506 -4.529 -8.440 1.00 94.62 101 THR A N 1
ATOM 747 C CA . THR A 1 101 ? 0.704 -3.698 -9.627 1.00 94.62 101 THR A CA 1
ATOM 748 C C . THR A 1 101 ? 0.303 -4.472 -10.883 1.00 94.62 101 THR A C 1
ATOM 750 O O . THR A 1 101 ? -0.024 -5.659 -10.821 1.00 94.62 101 THR A O 1
ATOM 753 N N . ALA A 1 102 ? 0.304 -3.822 -12.049 1.00 92.06 102 ALA A N 1
ATOM 754 C CA . ALA A 1 102 ? 0.086 -4.524 -13.316 1.00 92.06 102 ALA A CA 1
ATOM 755 C C . ALA A 1 102 ? 1.176 -5.567 -13.614 1.00 92.06 102 ALA A C 1
ATOM 757 O O . ALA A 1 102 ? 0.939 -6.513 -14.364 1.00 92.06 102 ALA A O 1
ATOM 758 N N . THR A 1 103 ? 2.362 -5.362 -13.047 1.00 87.75 103 THR A N 1
ATOM 759 C CA . THR A 1 103 ? 3.593 -6.099 -13.338 1.00 87.75 103 THR A CA 1
ATOM 760 C C . THR A 1 103 ? 3.994 -7.093 -12.247 1.00 87.75 103 THR A C 1
ATOM 762 O O . THR A 1 103 ? 4.869 -7.925 -12.484 1.00 87.75 103 THR A O 1
ATOM 765 N N . GLY A 1 104 ? 3.362 -7.070 -11.069 1.00 91.81 104 GLY A N 1
ATOM 766 C CA . GLY A 1 104 ? 3.642 -8.043 -10.016 1.00 91.81 104 GLY A CA 1
ATOM 767 C C . GLY A 1 104 ? 2.977 -7.744 -8.675 1.00 91.81 104 GLY A C 1
ATOM 768 O O . GLY A 1 104 ? 2.111 -6.883 -8.553 1.00 91.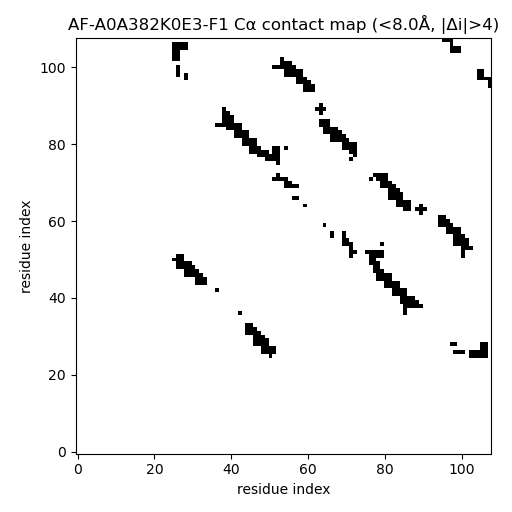81 104 GLY A O 1
ATOM 769 N N . ILE A 1 105 ? 3.403 -8.480 -7.647 1.00 94.62 105 ILE A N 1
ATOM 770 C CA . ILE A 1 105 ? 2.927 -8.335 -6.266 1.00 94.62 105 ILE A CA 1
ATOM 771 C C . ILE A 1 105 ? 4.137 -8.114 -5.364 1.00 94.62 105 ILE A C 1
ATOM 773 O O . ILE A 1 105 ? 5.177 -8.754 -5.555 1.00 94.62 105 ILE A O 1
ATOM 777 N N . SER A 1 106 ? 4.014 -7.209 -4.392 1.00 95.38 106 SER A N 1
ATOM 778 C CA . SER A 1 106 ? 5.100 -6.945 -3.454 1.00 95.38 106 SER A CA 1
ATOM 779 C C . SER A 1 106 ? 5.410 -8.175 -2.588 1.00 95.38 106 SER A C 1
ATOM 781 O O . SER A 1 106 ? 4.512 -8.977 -2.307 1.00 95.38 106 SER A O 1
ATOM 783 N N . PRO A 1 107 ? 6.661 -8.345 -2.124 1.00 91.12 107 PRO A N 1
ATOM 784 C CA . PRO A 1 107 ? 6.966 -9.330 -1.089 1.00 91.12 107 PRO A CA 1
ATOM 785 C C . PRO A 1 107 ? 6.180 -9.037 0.206 1.00 91.12 107 PRO A C 1
ATOM 787 O O . PRO A 1 107 ? 5.577 -7.969 0.339 1.00 91.12 107 PRO A O 1
AT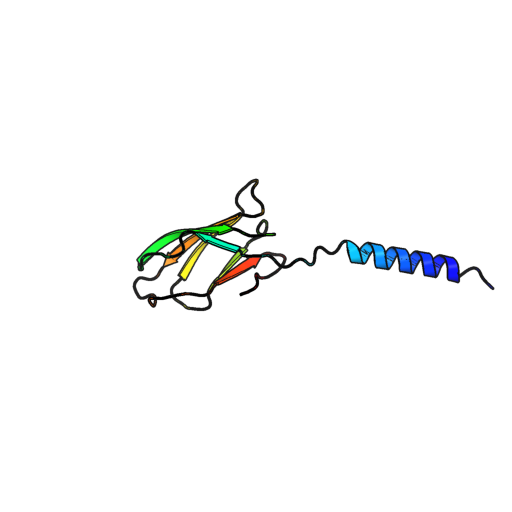OM 790 N N . LEU A 1 108 ? 6.129 -10.025 1.115 1.00 79.25 108 LEU A N 1
ATOM 791 C CA . LEU A 1 108 ? 5.524 -9.851 2.447 1.00 79.25 108 LEU A CA 1
ATOM 792 C C . LEU A 1 108 ? 6.545 -9.204 3.381 1.00 79.25 108 LEU A C 1
ATOM 794 O O . LEU A 1 108 ? 7.727 -9.595 3.257 1.00 79.25 108 LEU A O 1
#

Nearest PDB structures (foldseek):
  4en3-assembly1_C  TM=5.133E-01  e=7.399E-02  Homo sapiens
  8a1f-a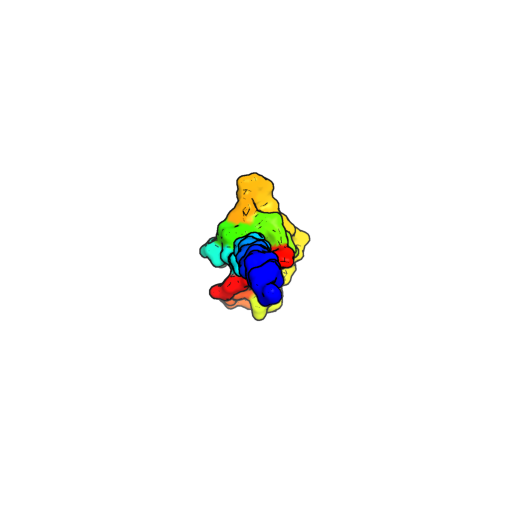ssembly1_B  TM=5.218E-01  e=7.256E-01  Homo sapiens
  1p7q-assembly1_D  TM=5.239E-01  e=1.250E+00  Homo sapiens
  7ndt-assembly1_AAA  TM=4.259E-01  e=1.183E+00  Homo sapiens
  3rbs-assembly1_A  TM=3.512E-01  e=1.640E+00  Homo sapiens

Solvent-accessible surface area (backbone atoms only — not comparable t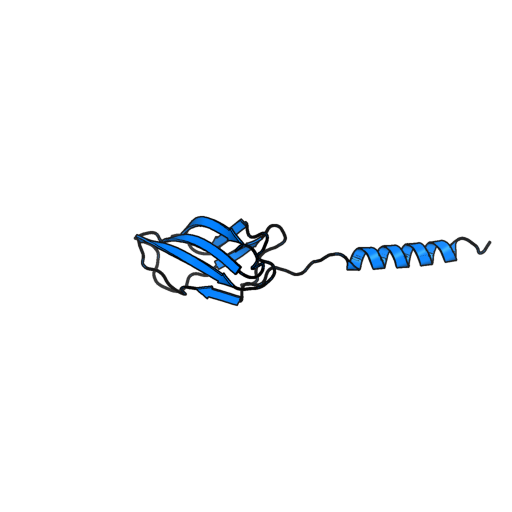o full-atom values): 6270 Å² total; per-residue (Å²): 145,78,74,68,60,66,58,48,52,51,51,51,53,50,52,55,56,58,59,70,69,61,83,82,70,61,25,40,77,74,48,61,38,63,85,70,82,59,64,59,38,73,45,73,37,40,38,35,40,38,71,28,61,52,42,68,47,78,47,62,82,59,83,42,69,44,77,79,44,61,40,42,39,86,102,34,51,35,26,31,42,28,38,35,36,30,35,70,82,39,81,87,80,91,76,62,60,33,48,32,36,85,87,36,53,26,68,127

Foldseek 3Di:
DPDPVVVVVVVVVVVVVVVVPDPLDAWAWDDKPPQDDAAQDKDKIKTFTAQCQQWDDKAWPAPFKDWPDKHADPPHRGMIITIIHGHNPHDDDDIDIWIDGPNHIYDD

Organism: NCBI:txid408172

Mean predicted aligned error: 7.61 Å

InterPro domains:
  IPR013783 Immunoglobulin-like fold [G3DSA:2.60.40.10] (29-106)

Sequence (108 aa):
MFFHSKNLFAAIALGLGLAALGQAASPGLSLVLPRGGQRGSTVEVRFIGDRLGDVREVLFYSPGFAVQKIEPVPKKPKEALAMIAIAADCALGEHKLRLVTATGISPL

pLDDT: mean 89.36, std 13.02, range [46.84, 98.44]

Radius of gyration: 21.17 Å; Cα contacts (8 Å, |Δi|>4): 207; chains: 1; bounding box: 46×39×63 Å

Secondary structure (DSSP, 8-state):
--SHHHHHHHHHHHHHHHHTT------EEEEEESS---TT-EEEEEEEEES-TTEEEEEESSSSEEEEEEEEETTEEEEEEEEEEE-TTPPSS---EEEEESS-B---